Protein AF-A0A1I7HB43-F1 (afdb_monomer)

Sequence (96 aa):
MQTDDEDGVLPKNVVPFAIDPAGNNICFDYKDNSAEPKVVYLDLDEQVSLLIVDNDYGIDINDYQSEAEAIEFLQRRSLQYVADSFEDFMNMLYSS

Secondary structure (DSSP, 8-state):
----S-S--PPTTEEEEEE-TTSPEEEEE-SS-SSSPEEEEE-HHHHHHHHTTTTSS---GGGSS-HHHHHHHHHHHTEEEEESSHHHHHHHHH--

Foldseek 3Di:
DDPPPPPLDAAPQWAFDDADPVGWTWTFHCPVHVVFTFIWIFAPVLSVVLVVVPDDDDDDCVVDPHPSRVSNVSNVVRIGGDGRGPVRVVCVVPVD

Structure (mmCIF, N/CA/C/O backbone):
data_AF-A0A1I7HB43-F1
#
_entry.id   AF-A0A1I7HB43-F1
#
loop_
_atom_site.group_PDB
_atom_site.id
_atom_site.type_symbol
_atom_site.label_atom_id
_atom_site.label_alt_id
_atom_site.label_comp_id
_atom_site.label_asym_id
_atom_site.label_entity_id
_atom_site.label_seq_id
_atom_site.pdbx_PDB_ins_code
_atom_site.Cartn_x
_atom_site.Cartn_y
_atom_site.Cartn_z
_atom_site.occupancy
_atom_site.B_iso_or_equiv
_atom_site.auth_s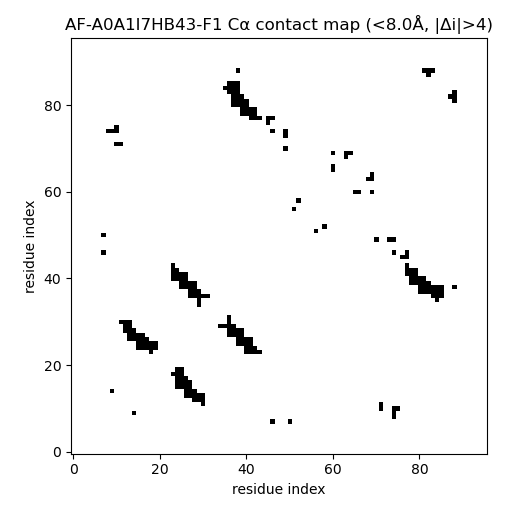eq_id
_atom_site.auth_comp_id
_atom_site.auth_asym_id
_atom_site.auth_atom_id
_atom_site.pdbx_PDB_model_num
ATOM 1 N N . MET A 1 1 ? 24.179 12.869 10.153 1.00 39.38 1 MET A N 1
ATOM 2 C CA . MET A 1 1 ? 23.192 11.831 10.489 1.00 39.38 1 MET A CA 1
ATOM 3 C C . MET A 1 1 ? 22.954 11.116 9.186 1.00 39.38 1 MET A C 1
ATOM 5 O O . MET A 1 1 ? 22.436 11.728 8.265 1.00 39.38 1 MET A O 1
ATOM 9 N N . GLN A 1 2 ? 23.580 9.957 9.060 1.00 34.78 2 GLN A N 1
ATOM 10 C CA . GLN A 1 2 ? 23.610 9.178 7.838 1.00 34.78 2 GLN A CA 1
ATOM 11 C C . GLN A 1 2 ? 22.250 8.488 7.752 1.00 34.78 2 GLN A C 1
ATOM 13 O O . GLN A 1 2 ? 21.914 7.700 8.630 1.00 34.78 2 GLN A O 1
ATOM 18 N N . THR A 1 3 ? 21.403 8.920 6.822 1.00 43.03 3 THR A N 1
ATOM 19 C CA . THR A 1 3 ? 20.197 8.173 6.465 1.00 43.03 3 THR A CA 1
ATOM 20 C C . THR A 1 3 ? 20.664 7.151 5.445 1.00 43.03 3 THR A C 1
ATOM 22 O O . THR A 1 3 ? 20.551 7.390 4.248 1.00 43.03 3 THR A O 1
ATOM 25 N N . ASP A 1 4 ? 21.353 6.118 5.924 1.00 40.66 4 ASP A N 1
ATOM 26 C CA . ASP A 1 4 ? 21.729 4.983 5.094 1.00 40.66 4 ASP A CA 1
ATOM 27 C C . ASP A 1 4 ? 20.419 4.349 4.607 1.00 40.66 4 ASP A C 1
ATOM 29 O O . ASP A 1 4 ? 19.672 3.787 5.401 1.00 40.66 4 ASP A O 1
ATOM 33 N N . ASP A 1 5 ? 20.038 4.669 3.371 1.00 47.06 5 ASP A N 1
ATOM 34 C CA . ASP A 1 5 ? 19.710 3.785 2.240 1.00 47.06 5 ASP A CA 1
ATOM 35 C C . ASP A 1 5 ? 19.492 2.266 2.516 1.00 47.06 5 ASP A C 1
ATOM 37 O O . ASP A 1 5 ? 19.812 1.437 1.667 1.00 47.06 5 ASP A O 1
ATOM 41 N N . GLU A 1 6 ? 18.949 1.870 3.672 1.00 46.72 6 GLU A N 1
ATOM 42 C CA . GLU A 1 6 ? 18.608 0.482 4.043 1.00 46.72 6 GLU A CA 1
ATOM 43 C C . GLU A 1 6 ? 17.090 0.213 4.063 1.00 46.72 6 GLU A C 1
ATOM 45 O O . GLU A 1 6 ? 16.666 -0.929 4.238 1.00 46.72 6 GLU A O 1
ATOM 50 N N . ASP A 1 7 ? 16.265 1.229 3.799 1.00 49.62 7 ASP A N 1
ATOM 51 C CA . ASP A 1 7 ? 14.867 1.030 3.419 1.00 49.62 7 ASP A CA 1
ATOM 52 C C . ASP A 1 7 ? 14.837 0.775 1.908 1.00 49.62 7 ASP A C 1
ATOM 54 O O . ASP A 1 7 ? 14.969 1.704 1.105 1.00 49.62 7 ASP A O 1
ATOM 58 N N . GLY A 1 8 ? 14.710 -0.494 1.509 1.00 54.56 8 GLY A N 1
ATOM 59 C CA . GLY A 1 8 ? 14.522 -0.874 0.110 1.00 54.56 8 GLY A CA 1
ATOM 60 C C . GLY A 1 8 ? 13.477 0.035 -0.545 1.00 54.56 8 GLY A C 1
ATOM 61 O O . GLY A 1 8 ? 12.409 0.284 0.009 1.00 54.56 8 GLY A O 1
ATOM 62 N N . VAL A 1 9 ? 13.871 0.637 -1.669 1.00 69.25 9 VAL A N 1
ATOM 63 C CA . VAL A 1 9 ? 13.295 1.871 -2.222 1.00 69.25 9 VAL A CA 1
ATOM 64 C C . VAL A 1 9 ? 11.761 1.819 -2.257 1.00 69.25 9 VAL A C 1
ATOM 66 O O . VAL A 1 9 ? 11.168 1.228 -3.160 1.00 69.25 9 VAL A O 1
ATOM 69 N N . LEU A 1 10 ? 11.114 2.433 -1.262 1.00 80.56 10 LEU A N 1
ATOM 70 C CA . LEU A 1 10 ? 9.659 2.511 -1.187 1.00 80.56 10 LEU A CA 1
ATOM 71 C C . LEU A 1 10 ? 9.117 3.217 -2.439 1.00 80.56 10 LEU A C 1
ATOM 73 O O . LEU A 1 10 ? 9.651 4.261 -2.833 1.00 80.56 10 LEU A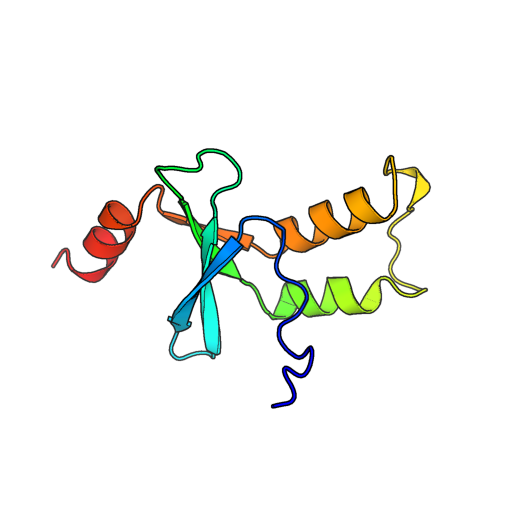 O 1
ATOM 77 N N . PRO A 1 11 ? 8.039 2.705 -3.058 1.00 86.81 11 PRO A N 1
ATOM 78 C CA . PRO A 1 11 ? 7.434 3.375 -4.196 1.00 86.81 11 PRO A CA 1
ATOM 79 C C . PRO A 1 11 ? 6.923 4.767 -3.822 1.00 86.81 11 PRO A C 1
ATOM 81 O O . PRO A 1 11 ? 6.537 5.061 -2.688 1.00 86.81 11 PRO A O 1
ATOM 84 N N . LYS A 1 12 ? 6.868 5.645 -4.824 1.00 86.56 12 LYS A N 1
ATOM 85 C CA . LYS A 1 12 ? 6.369 7.009 -4.653 1.00 86.56 12 LYS A CA 1
ATOM 86 C C . LYS A 1 12 ? 4.963 7.008 -4.042 1.00 86.56 12 LYS A C 1
ATOM 88 O O . LYS A 1 12 ? 4.099 6.240 -4.467 1.00 86.56 12 LYS A O 1
ATOM 93 N N . ASN A 1 13 ? 4.719 7.948 -3.127 1.00 93.06 13 ASN A N 1
ATOM 94 C CA . ASN A 1 13 ? 3.452 8.123 -2.407 1.00 93.06 13 ASN A CA 1
ATOM 95 C C . ASN A 1 13 ? 3.124 6.995 -1.412 1.00 93.06 13 ASN A C 1
ATOM 97 O O . ASN A 1 13 ? 1.978 6.904 -0.977 1.00 93.06 13 ASN A O 1
ATOM 101 N N . VAL A 1 14 ? 4.108 6.175 -1.031 1.00 93.44 14 VAL A N 1
ATOM 102 C CA . VAL A 1 14 ? 3.977 5.197 0.052 1.00 93.44 14 VAL A CA 1
ATOM 103 C C . VAL A 1 14 ? 4.763 5.666 1.268 1.00 93.44 14 VAL A C 1
ATOM 105 O O . VAL A 1 14 ? 5.935 6.018 1.157 1.00 93.44 14 VAL A O 1
ATOM 108 N N . VAL A 1 15 ? 4.103 5.714 2.425 1.00 93.62 15 VAL A N 1
ATOM 109 C CA . VAL A 1 15 ? 4.679 6.238 3.671 1.00 93.62 15 VAL A CA 1
ATOM 110 C C . VAL A 1 15 ? 4.510 5.206 4.786 1.00 93.62 15 VAL A C 1
ATOM 112 O O . VAL A 1 15 ? 3.367 4.888 5.122 1.00 93.62 15 VAL A O 1
ATOM 115 N N . PRO A 1 16 ? 5.597 4.686 5.383 1.00 93.31 16 PRO A N 1
ATOM 116 C CA . PRO A 1 16 ? 5.508 3.746 6.491 1.00 93.31 16 PRO A CA 1
ATOM 117 C C . PRO A 1 16 ? 5.002 4.465 7.747 1.00 93.31 16 PRO A C 1
ATOM 119 O O . PRO A 1 16 ? 5.384 5.605 8.018 1.00 93.31 16 PRO A O 1
ATOM 122 N N . PHE A 1 17 ? 4.143 3.806 8.524 1.00 94.12 17 PHE A N 1
ATOM 123 C CA . PHE A 1 17 ? 3.630 4.352 9.789 1.00 94.12 17 PHE A CA 1
ATOM 124 C C . PHE A 1 17 ? 3.713 3.375 10.966 1.00 94.12 17 PHE A C 1
ATOM 126 O O . PHE A 1 17 ? 3.584 3.799 12.115 1.00 94.12 17 PHE A O 1
ATOM 133 N N . ALA A 1 18 ? 3.930 2.085 10.704 1.00 92.50 18 ALA A N 1
ATOM 134 C CA . ALA A 1 18 ? 4.128 1.072 11.730 1.00 92.50 18 ALA A CA 1
ATOM 135 C C . ALA A 1 18 ? 5.010 -0.070 11.212 1.00 92.50 18 ALA A C 1
ATOM 137 O O . ALA A 1 18 ? 5.149 -0.261 10.007 1.00 92.50 18 ALA A O 1
ATOM 138 N N . ILE A 1 19 ? 5.576 -0.834 12.144 1.00 89.31 19 ILE A N 1
ATOM 139 C CA . ILE A 1 19 ? 6.302 -2.075 11.875 1.00 89.31 19 ILE A CA 1
ATOM 140 C C . ILE A 1 19 ? 5.608 -3.176 12.675 1.00 89.31 19 ILE A C 1
ATOM 142 O O . ILE A 1 19 ? 5.342 -2.996 13.868 1.00 89.31 19 ILE A O 1
ATOM 146 N N . ASP A 1 20 ? 5.269 -4.286 12.024 1.00 85.44 20 ASP A N 1
ATOM 147 C CA . ASP A 1 20 ? 4.675 -5.436 12.703 1.00 85.44 20 ASP A CA 1
ATOM 148 C C . ASP A 1 20 ? 5.726 -6.212 13.539 1.00 85.44 20 ASP A C 1
ATOM 150 O O . ASP A 1 20 ? 6.929 -5.966 13.431 1.00 85.44 20 ASP A O 1
ATOM 154 N N . PRO A 1 21 ? 5.325 -7.172 14.394 1.00 86.31 21 PRO A N 1
ATOM 155 C CA . PRO A 1 21 ? 6.285 -7.943 15.190 1.00 86.31 21 PRO A CA 1
ATOM 156 C C . PRO A 1 21 ? 7.283 -8.794 14.385 1.00 86.31 21 PRO A C 1
ATOM 158 O O . PRO A 1 21 ? 8.277 -9.239 14.958 1.00 86.31 21 PRO A O 1
ATOM 161 N N . ALA A 1 22 ? 7.019 -9.055 13.101 1.00 82.81 22 ALA A N 1
ATOM 162 C CA . ALA A 1 22 ? 7.919 -9.773 12.203 1.00 82.81 22 ALA A CA 1
ATOM 163 C C . ALA A 1 22 ? 8.908 -8.837 11.481 1.00 82.81 22 ALA A C 1
ATOM 165 O O . ALA A 1 22 ? 9.815 -9.323 10.809 1.00 82.81 22 ALA A O 1
ATOM 166 N N . GLY A 1 23 ? 8.783 -7.518 11.662 1.00 78.81 23 GLY A N 1
ATOM 167 C CA . GLY A 1 23 ? 9.644 -6.519 11.034 1.00 78.81 23 GLY A CA 1
ATOM 168 C C . GLY A 1 23 ? 9.107 -5.971 9.710 1.00 78.81 23 GLY A C 1
ATOM 169 O O . GLY A 1 23 ? 9.825 -5.229 9.046 1.00 78.81 23 GLY A O 1
ATOM 170 N N . ASN A 1 24 ? 7.869 -6.291 9.320 1.00 80.88 24 ASN A N 1
ATOM 171 C CA . ASN A 1 24 ? 7.287 -5.794 8.073 1.00 80.88 24 ASN A CA 1
ATOM 172 C C . ASN A 1 24 ? 6.775 -4.362 8.241 1.00 80.88 24 ASN A C 1
ATOM 174 O O . ASN A 1 24 ? 6.084 -4.050 9.216 1.00 80.88 24 ASN A O 1
ATOM 178 N N . ASN A 1 25 ? 7.053 -3.504 7.258 1.00 89.88 25 ASN A N 1
ATOM 179 C CA . ASN A 1 25 ? 6.517 -2.147 7.227 1.00 89.88 25 ASN A CA 1
ATOM 180 C C . ASN A 1 25 ? 5.031 -2.163 6.852 1.00 89.88 25 ASN A C 1
ATOM 182 O O . ASN A 1 25 ? 4.647 -2.718 5.823 1.00 89.88 25 ASN A O 1
ATOM 186 N N . ILE A 1 26 ? 4.209 -1.493 7.655 1.00 93.88 26 ILE A N 1
ATOM 187 C CA . ILE A 1 26 ? 2.826 -1.142 7.332 1.00 93.88 26 ILE A CA 1
ATOM 188 C C . ILE A 1 26 ? 2.822 0.319 6.886 1.00 93.88 26 ILE A C 1
ATOM 190 O O . ILE A 1 26 ? 3.354 1.199 7.573 1.00 93.88 26 ILE A O 1
ATOM 194 N N . CYS A 1 27 ? 2.222 0.576 5.731 1.00 95.88 27 CYS A N 1
ATOM 195 C CA . CYS A 1 27 ? 2.321 1.841 5.027 1.00 95.88 27 CYS A CA 1
ATOM 196 C C . CYS A 1 27 ? 0.949 2.392 4.633 1.00 95.88 27 CYS A C 1
ATOM 198 O O . CYS A 1 27 ? -0.002 1.650 4.385 1.00 95.88 27 CYS A O 1
ATOM 200 N N . PHE A 1 28 ? 0.880 3.713 4.504 1.00 97.44 28 PHE A N 1
ATOM 201 C CA . PHE A 1 28 ? -0.162 4.400 3.753 1.00 97.44 28 PHE A CA 1
ATOM 202 C C . PHE A 1 28 ? 0.225 4.451 2.275 1.00 97.44 28 PHE A C 1
ATOM 204 O O . PHE A 1 28 ? 1.332 4.891 1.965 1.00 97.44 28 PHE A O 1
ATOM 211 N N . ASP A 1 29 ? -0.676 4.052 1.376 1.00 97.00 29 ASP A N 1
ATOM 212 C CA . ASP A 1 29 ? -0.528 4.231 -0.073 1.00 97.00 29 ASP A CA 1
ATOM 213 C C . ASP A 1 29 ? -1.488 5.313 -0.583 1.00 97.00 29 ASP A C 1
ATOM 215 O O . ASP A 1 29 ? -2.710 5.141 -0.594 1.00 97.00 29 ASP A O 1
ATOM 219 N N . TYR A 1 30 ? -0.914 6.431 -1.028 1.00 96.88 30 TYR A N 1
ATOM 220 C CA . TYR A 1 30 ? -1.628 7.591 -1.560 1.00 96.88 30 TYR A CA 1
ATOM 221 C C . TYR A 1 30 ? -1.686 7.607 -3.098 1.00 96.88 30 TYR A C 1
ATOM 223 O O . TYR A 1 30 ? -1.943 8.658 -3.690 1.00 96.88 30 TYR A O 1
ATOM 231 N N . LYS A 1 31 ? -1.400 6.486 -3.782 1.00 93.56 31 LYS A N 1
ATOM 232 C CA . LYS A 1 31 ? -1.391 6.424 -5.256 1.00 93.56 31 LYS A CA 1
ATOM 233 C C . LYS A 1 31 ? -2.702 6.905 -5.881 1.00 93.56 31 LYS A C 1
ATOM 235 O O . LYS A 1 31 ? -2.665 7.700 -6.818 1.00 93.56 31 LYS A O 1
ATOM 240 N N . ASP A 1 32 ? -3.828 6.412 -5.374 1.00 92.00 32 ASP A N 1
ATOM 241 C CA . ASP A 1 32 ? -5.142 6.635 -5.986 1.00 92.00 32 ASP A CA 1
ATOM 242 C C . ASP A 1 32 ? -5.848 7.880 -5.422 1.00 92.00 32 ASP A C 1
ATOM 244 O O . ASP A 1 32 ? -6.591 8.553 -6.136 1.00 92.00 32 ASP A O 1
ATOM 248 N N . ASN A 1 33 ? -5.616 8.203 -4.145 1.00 92.75 33 ASN A N 1
ATOM 249 C CA . ASN A 1 33 ? -6.238 9.329 -3.453 1.00 92.75 33 ASN A CA 1
ATOM 250 C C . ASN A 1 33 ? -5.270 9.917 -2.412 1.00 92.75 33 ASN A C 1
ATOM 252 O O . ASN A 1 33 ? -4.803 9.224 -1.512 1.00 92.75 33 ASN A O 1
ATOM 256 N N . SER A 1 34 ? -4.975 11.215 -2.522 1.00 93.12 34 SER A N 1
ATOM 257 C CA . SER A 1 34 ? -4.046 11.908 -1.622 1.00 93.12 34 SER A CA 1
ATOM 258 C C . SER A 1 34 ? -4.640 12.263 -0.255 1.00 93.12 34 SER A C 1
ATOM 260 O O . SER A 1 34 ? -3.885 12.582 0.661 1.00 93.12 34 SER A O 1
ATOM 262 N N . ALA A 1 35 ? -5.967 12.234 -0.110 1.00 94.75 35 ALA A N 1
ATOM 263 C CA . ALA A 1 35 ? -6.661 12.530 1.142 1.00 94.75 35 ALA A CA 1
ATOM 264 C C . ALA A 1 35 ? -7.057 11.262 1.914 1.00 94.75 35 ALA A C 1
ATOM 266 O O . ALA A 1 35 ? -7.090 11.285 3.142 1.00 94.75 35 ALA A O 1
ATOM 267 N N . GLU A 1 36 ? -7.330 10.168 1.203 1.00 94.44 36 GLU A N 1
ATOM 268 C CA . GLU A 1 36 ? -7.811 8.902 1.768 1.00 94.44 36 GLU A CA 1
ATOM 269 C C . GLU A 1 36 ? -6.895 7.758 1.301 1.00 94.44 36 GLU A C 1
ATOM 271 O O . GLU A 1 36 ? -7.173 7.124 0.280 1.00 94.44 36 GLU A O 1
ATOM 276 N N . PRO A 1 37 ? -5.757 7.532 1.986 1.00 97.56 37 PRO A N 1
ATOM 277 C CA . PRO A 1 37 ? -4.840 6.464 1.625 1.00 97.56 37 PRO A CA 1
ATOM 278 C C . PRO A 1 37 ? -5.405 5.097 1.995 1.00 97.56 37 PRO A C 1
ATOM 280 O O . PRO A 1 37 ? -6.032 4.927 3.045 1.00 97.56 37 PRO A O 1
ATOM 283 N N . LYS A 1 38 ? -5.043 4.100 1.190 1.00 98.06 38 LYS A N 1
ATOM 284 C CA . LYS A 1 38 ? -5.183 2.694 1.572 1.00 98.06 38 LYS A CA 1
ATOM 285 C C . LYS A 1 38 ? -4.098 2.324 2.575 1.00 98.06 38 LYS A C 1
ATOM 287 O O . LYS A 1 38 ? -3.031 2.942 2.609 1.00 98.06 38 LYS A O 1
ATOM 292 N N . VAL A 1 39 ? -4.344 1.279 3.351 1.00 97.50 39 VAL A N 1
ATOM 293 C CA . VAL A 1 39 ? -3.321 0.632 4.172 1.00 97.50 39 VAL A CA 1
ATOM 294 C C . VAL A 1 39 ? -2.792 -0.579 3.413 1.00 97.50 39 VAL A C 1
ATOM 296 O O . VAL A 1 39 ? -3.561 -1.432 2.964 1.00 97.50 39 VAL A O 1
ATOM 299 N N . VAL A 1 40 ? -1.473 -0.644 3.271 1.00 95.56 40 VAL A N 1
ATOM 300 C CA . VAL A 1 40 ? -0.743 -1.753 2.647 1.00 95.56 40 VAL A CA 1
ATOM 301 C C . VAL A 1 40 ? 0.368 -2.213 3.584 1.00 95.56 40 VAL A C 1
ATOM 303 O O . VAL A 1 40 ? 0.780 -1.460 4.466 1.00 95.56 40 VAL A O 1
ATOM 306 N N . TYR A 1 41 ? 0.885 -3.421 3.398 1.00 91.81 41 TYR A N 1
ATOM 307 C CA . TYR A 1 41 ? 2.164 -3.807 3.988 1.00 91.81 41 TYR A CA 1
ATOM 308 C C . TYR A 1 41 ? 3.188 -4.078 2.888 1.00 91.81 41 TYR A C 1
ATOM 310 O O . TYR A 1 41 ? 2.838 -4.484 1.778 1.00 91.81 41 TYR A O 1
ATOM 318 N N . LEU A 1 42 ? 4.449 -3.795 3.190 1.00 87.38 42 LEU A N 1
ATOM 319 C CA . LEU A 1 42 ? 5.578 -4.038 2.308 1.00 87.38 42 LEU A CA 1
ATOM 320 C C . LEU A 1 42 ? 6.119 -5.444 2.553 1.00 87.38 42 LEU A C 1
ATOM 322 O O . LEU A 1 42 ? 6.602 -5.744 3.645 1.00 87.38 42 LEU A O 1
ATOM 326 N N . ASP A 1 43 ? 6.072 -6.278 1.524 1.00 81.38 43 ASP A N 1
ATOM 327 C CA . ASP A 1 43 ? 6.681 -7.599 1.542 1.00 81.38 43 ASP A CA 1
ATOM 328 C C . ASP A 1 43 ? 8.201 -7.477 1.326 1.00 81.38 43 ASP A C 1
ATOM 330 O O . ASP A 1 43 ? 8.676 -7.074 0.257 1.00 81.38 43 ASP A O 1
ATOM 334 N N . LEU A 1 44 ? 8.971 -7.770 2.378 1.00 73.38 44 LEU A N 1
ATOM 335 C CA . LEU A 1 44 ? 10.434 -7.725 2.354 1.00 73.38 44 LEU A CA 1
ATOM 336 C C . LEU A 1 44 ? 11.037 -8.801 1.434 1.00 73.38 44 LEU A C 1
ATOM 338 O O . LEU A 1 44 ? 12.0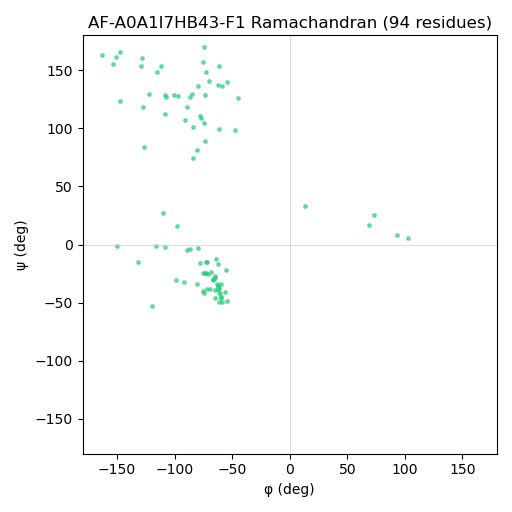84 -8.553 0.836 1.00 73.38 44 LEU A O 1
ATOM 342 N N . ASP A 1 45 ? 10.380 -9.951 1.260 1.00 69.38 45 ASP A N 1
ATOM 343 C CA . ASP A 1 45 ? 10.884 -11.026 0.398 1.00 69.38 4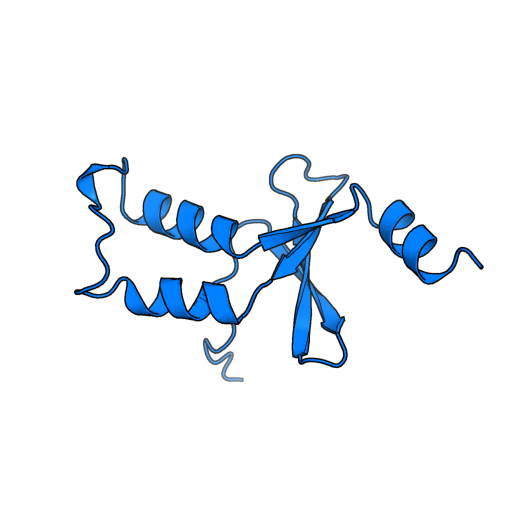5 ASP A CA 1
ATOM 344 C C . ASP A 1 45 ? 10.764 -10.632 -1.084 1.00 69.38 45 ASP A C 1
ATOM 346 O O . ASP A 1 45 ? 11.680 -10.849 -1.881 1.00 69.38 45 ASP A O 1
ATOM 350 N N . GLU A 1 46 ? 9.677 -9.952 -1.458 1.00 68.06 46 GLU A N 1
ATOM 351 C CA . GLU A 1 46 ? 9.518 -9.391 -2.806 1.00 68.06 46 GLU A CA 1
ATOM 352 C C . GLU A 1 46 ? 10.446 -8.187 -3.061 1.00 68.06 46 GLU A C 1
ATOM 354 O O . GLU A 1 46 ? 10.836 -7.948 -4.206 1.00 68.06 46 GLU A O 1
ATOM 359 N N . GLN A 1 47 ? 10.886 -7.459 -2.026 1.00 65.06 47 GLN A N 1
ATOM 360 C CA . GLN A 1 47 ? 11.899 -6.403 -2.187 1.00 65.06 47 GLN A CA 1
ATOM 361 C C . GLN A 1 47 ? 13.276 -6.930 -2.581 1.00 65.06 47 GLN A C 1
ATOM 363 O O . GLN A 1 47 ? 14.010 -6.257 -3.305 1.00 65.06 47 GLN A O 1
ATOM 368 N N . VAL A 1 48 ? 13.636 -8.142 -2.162 1.00 55.91 48 VAL A N 1
ATOM 369 C CA . VAL A 1 48 ? 14.883 -8.773 -2.610 1.00 55.91 48 VAL A CA 1
ATOM 370 C C . VAL A 1 48 ? 14.877 -8.932 -4.136 1.00 55.91 48 VAL A C 1
ATOM 372 O O . VAL A 1 48 ? 15.902 -8.713 -4.777 1.00 55.91 48 VAL A O 1
ATOM 375 N N . SER A 1 49 ? 13.710 -9.179 -4.744 1.00 59.44 49 SER A N 1
ATOM 376 C CA . SER A 1 49 ? 13.573 -9.263 -6.206 1.00 59.44 49 SER A CA 1
ATOM 377 C C . SER A 1 49 ? 13.857 -7.936 -6.927 1.00 59.44 49 SER A C 1
ATOM 379 O O . SER A 1 49 ? 14.300 -7.961 -8.071 1.00 59.44 49 SER A O 1
ATOM 381 N N . LEU A 1 50 ? 13.655 -6.785 -6.273 1.00 58.91 50 LEU A N 1
ATOM 382 C CA . LEU A 1 50 ? 13.946 -5.447 -6.812 1.00 58.91 50 LEU A CA 1
ATOM 383 C C . LEU A 1 50 ? 15.436 -5.107 -6.822 1.00 58.91 50 LEU A C 1
ATOM 385 O O . LEU A 1 50 ? 15.932 -4.508 -7.773 1.00 58.91 50 LEU A O 1
ATOM 389 N N . LEU A 1 51 ? 16.153 -5.497 -5.769 1.00 56.41 51 LEU A N 1
ATOM 390 C CA . LEU A 1 51 ? 17.601 -5.288 -5.655 1.00 56.41 51 LEU A CA 1
ATOM 391 C C . LEU A 1 51 ? 18.385 -6.140 -6.667 1.00 56.41 51 LEU A C 1
ATOM 393 O O . LEU A 1 51 ? 19.504 -5.802 -7.038 1.00 56.41 51 LEU A O 1
ATOM 397 N N . ILE A 1 52 ? 17.780 -7.234 -7.130 1.00 54.44 52 ILE A N 1
ATOM 398 C CA . ILE A 1 52 ? 18.359 -8.200 -8.069 1.00 54.44 52 ILE A CA 1
ATOM 399 C C . ILE A 1 52 ? 18.151 -7.789 -9.550 1.00 54.44 52 ILE A C 1
ATOM 401 O O . ILE A 1 52 ? 18.690 -8.423 -10.460 1.00 54.44 52 ILE A O 1
ATOM 405 N N . VAL A 1 53 ? 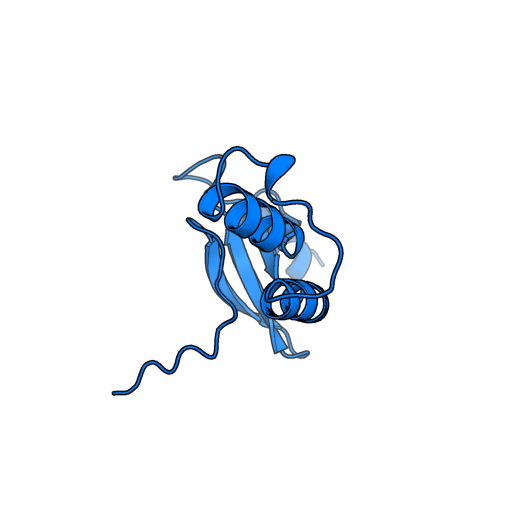17.427 -6.695 -9.826 1.00 56.72 53 VAL A N 1
ATOM 406 C CA . VAL A 1 53 ? 17.169 -6.198 -11.199 1.00 56.72 53 VAL A CA 1
ATOM 407 C C . VAL A 1 53 ? 18.456 -5.747 -11.913 1.00 56.72 53 VAL A C 1
ATOM 409 O O . VAL A 1 53 ? 18.473 -5.633 -13.138 1.00 56.72 53 VAL A O 1
ATOM 412 N N . ASP A 1 54 ? 19.570 -5.600 -11.194 1.00 52.53 54 AS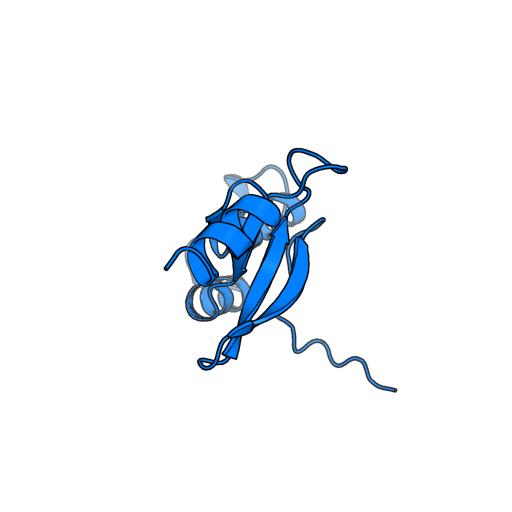P A N 1
ATOM 413 C CA . ASP A 1 54 ? 20.887 -5.374 -11.787 1.00 52.53 54 ASP A CA 1
ATOM 414 C C . ASP A 1 54 ? 21.510 -6.708 -12.282 1.00 52.53 54 ASP A C 1
ATOM 416 O O . ASP A 1 54 ? 22.361 -7.316 -11.633 1.00 52.53 54 ASP A O 1
ATOM 420 N N . ASN A 1 55 ? 21.074 -7.135 -13.479 1.00 52.09 55 ASN A N 1
ATOM 421 C CA . ASN A 1 55 ? 21.779 -7.990 -14.463 1.00 52.09 55 ASN A CA 1
ATOM 422 C C . ASN A 1 55 ? 21.455 -9.493 -14.649 1.00 52.09 55 ASN A C 1
ATOM 424 O O . ASN A 1 55 ? 22.138 -10.088 -15.482 1.00 52.09 55 ASN A O 1
ATOM 428 N N . ASP A 1 56 ? 20.451 -10.136 -14.025 1.00 55.25 56 ASP A N 1
ATOM 429 C CA . ASP A 1 56 ? 20.225 -11.578 -14.350 1.00 55.25 56 ASP A CA 1
ATOM 430 C C . ASP A 1 56 ? 18.792 -12.154 -14.247 1.00 55.25 56 ASP A C 1
ATOM 432 O O . ASP A 1 56 ? 18.579 -13.321 -14.570 1.00 55.25 56 ASP A O 1
ATOM 436 N N . TYR A 1 57 ? 17.771 -11.385 -13.841 1.00 53.59 57 TYR A N 1
ATOM 437 C CA . TYR A 1 57 ? 16.460 -11.961 -13.453 1.00 53.59 57 TYR A CA 1
ATOM 438 C C . TYR A 1 57 ? 15.274 -11.706 -14.399 1.00 53.59 57 TYR A C 1
ATOM 440 O O . TYR A 1 57 ? 14.116 -11.789 -13.997 1.00 53.59 57 TYR A O 1
ATOM 448 N N . GLY A 1 58 ? 15.534 -11.500 -15.692 1.00 55.66 58 GLY A N 1
ATOM 449 C CA . GLY A 1 58 ? 14.498 -11.714 -16.714 1.00 55.66 58 GLY A CA 1
ATOM 450 C C . GLY A 1 58 ? 13.392 -10.659 -16.778 1.00 55.66 58 GLY A C 1
ATOM 451 O O . GLY A 1 58 ? 12.297 -10.956 -17.253 1.00 55.66 58 GLY A O 1
ATOM 452 N N . ILE A 1 59 ? 13.671 -9.435 -16.329 1.00 61.66 59 ILE A N 1
ATOM 453 C CA . ILE A 1 59 ? 12.832 -8.277 -16.639 1.00 61.66 59 ILE A CA 1
ATOM 454 C C . ILE A 1 59 ? 13.384 -7.653 -17.908 1.00 61.66 59 ILE A C 1
ATOM 456 O O . ILE A 1 59 ? 14.466 -7.066 -17.903 1.00 61.66 59 ILE A O 1
ATOM 460 N N . ASP A 1 60 ? 12.657 -7.823 -19.008 1.00 67.44 60 ASP A N 1
ATOM 461 C CA . ASP A 1 60 ? 12.985 -7.130 -20.240 1.00 67.44 60 ASP A CA 1
ATOM 462 C C . ASP A 1 60 ? 12.561 -5.669 -20.082 1.00 67.44 60 ASP A C 1
ATOM 464 O O . ASP A 1 60 ? 11.379 -5.336 -20.116 1.00 67.44 60 ASP A O 1
ATOM 468 N N . ILE A 1 61 ? 13.533 -4.781 -19.875 1.00 65.62 61 ILE A N 1
ATOM 469 C CA . ILE A 1 61 ? 13.286 -3.338 -19.783 1.00 65.62 61 ILE A CA 1
ATOM 470 C C . ILE A 1 61 ? 12.558 -2.801 -21.028 1.00 65.62 61 ILE A C 1
ATOM 472 O O . ILE A 1 61 ? 11.900 -1.769 -20.942 1.00 65.62 61 ILE A O 1
ATOM 476 N N . ASN A 1 62 ? 12.631 -3.504 -22.169 1.00 73.44 62 ASN A N 1
ATOM 477 C CA . ASN A 1 62 ? 11.907 -3.142 -23.387 1.00 73.44 62 ASN A CA 1
ATOM 478 C C . ASN A 1 62 ? 10.390 -3.388 -23.294 1.00 73.44 62 ASN A C 1
ATOM 480 O O . ASN A 1 62 ? 9.654 -2.839 -24.115 1.00 73.44 62 ASN A O 1
ATOM 484 N N . ASP A 1 63 ? 9.910 -4.162 -22.313 1.00 81.94 63 ASP A N 1
ATOM 485 C CA . ASP A 1 63 ? 8.473 -4.286 -22.021 1.00 81.94 63 ASP A CA 1
ATOM 486 C C . ASP A 1 63 ? 7.913 -3.019 -21.348 1.00 81.94 63 ASP A C 1
ATOM 488 O O . ASP A 1 63 ? 6.698 -2.807 -21.317 1.00 81.94 63 ASP A O 1
ATOM 492 N N . TYR A 1 64 ? 8.797 -2.154 -20.847 1.00 82.06 64 TYR A N 1
ATOM 493 C CA . TYR A 1 64 ? 8.474 -0.936 -20.116 1.00 82.06 64 TYR A CA 1
ATOM 494 C C . TYR A 1 64 ? 8.852 0.303 -20.932 1.00 82.06 64 TYR A C 1
ATOM 496 O O . TYR A 1 64 ? 9.744 0.296 -21.780 1.00 82.06 64 TYR A O 1
ATOM 504 N N . GLN A 1 65 ? 8.166 1.414 -20.676 1.00 84.75 65 GLN A N 1
ATOM 505 C CA . GLN A 1 65 ? 8.437 2.676 -21.369 1.00 84.75 65 GLN A CA 1
ATOM 506 C C . GLN A 1 65 ? 9.752 3.318 -20.902 1.00 84.75 65 GLN A C 1
ATOM 508 O O . GLN A 1 65 ? 10.339 4.125 -21.624 1.00 84.75 65 GLN A O 1
ATOM 513 N N . SER A 1 66 ? 10.197 3.009 -19.678 1.00 83.38 66 SER A N 1
ATOM 514 C CA . SER A 1 66 ? 11.454 3.499 -19.104 1.00 83.38 66 SER A CA 1
ATOM 515 C C . SER A 1 66 ? 11.889 2.673 -17.891 1.00 83.38 66 SER A C 1
ATOM 517 O O . SER A 1 66 ? 11.068 2.021 -17.250 1.00 83.38 66 SER A O 1
ATOM 519 N N . GLU A 1 67 ? 13.161 2.794 -17.508 1.00 77.62 67 GLU A N 1
ATOM 520 C CA . GLU A 1 67 ? 13.703 2.219 -16.268 1.00 77.62 67 GLU A CA 1
ATOM 521 C C . GLU A 1 67 ? 12.948 2.682 -15.016 1.00 77.62 67 GLU A C 1
ATOM 523 O O . GLU A 1 67 ? 12.615 1.871 -14.158 1.00 77.62 67 GLU A O 1
ATOM 528 N N . ALA A 1 68 ? 12.586 3.965 -14.946 1.00 79.81 68 ALA A N 1
ATOM 529 C CA . ALA A 1 68 ? 11.815 4.504 -13.828 1.00 79.81 68 ALA A CA 1
ATOM 530 C C . ALA A 1 68 ? 10.429 3.848 -13.698 1.00 79.81 68 ALA A C 1
ATOM 532 O O . ALA A 1 68 ? 9.947 3.634 -12.589 1.00 79.81 68 ALA A O 1
ATOM 533 N N . GLU A 1 69 ? 9.797 3.517 -14.824 1.00 82.81 69 GLU A N 1
ATOM 534 C CA . GLU A 1 69 ? 8.494 2.851 -14.841 1.00 82.81 69 GLU A CA 1
ATOM 535 C C . GLU A 1 69 ? 8.607 1.373 -14.451 1.00 82.81 69 GLU A C 1
ATOM 537 O O . GLU A 1 69 ? 7.813 0.907 -13.636 1.00 82.81 69 GLU A O 1
ATOM 542 N N . ALA A 1 70 ? 9.632 0.666 -14.939 1.00 80.19 70 ALA A N 1
ATOM 543 C CA . ALA A 1 70 ? 9.918 -0.705 -14.517 1.00 80.19 70 ALA A CA 1
ATOM 544 C C . ALA A 1 70 ? 10.190 -0.783 -13.005 1.00 80.19 70 ALA A C 1
ATOM 546 O O . ALA A 1 70 ? 9.623 -1.626 -12.309 1.00 80.19 70 ALA A O 1
ATOM 547 N N . ILE A 1 71 ? 11.004 0.137 -12.477 1.00 79.12 71 ILE A N 1
ATOM 548 C CA . ILE A 1 71 ? 11.299 0.229 -11.043 1.00 79.12 71 ILE A CA 1
ATOM 549 C C . ILE A 1 71 ? 10.021 0.506 -10.245 1.00 79.12 71 ILE A C 1
ATOM 551 O O . ILE A 1 71 ? 9.740 -0.221 -9.294 1.00 79.12 71 ILE A O 1
ATOM 555 N N . GLU A 1 72 ? 9.214 1.501 -10.633 1.00 82.94 72 GLU A N 1
ATOM 556 C CA . GLU A 1 72 ? 7.964 1.803 -9.923 1.00 82.94 72 GLU A CA 1
ATOM 557 C C . GLU A 1 72 ? 6.990 0.614 -9.961 1.00 82.94 72 GLU A C 1
ATOM 559 O O . GLU A 1 72 ? 6.357 0.303 -8.950 1.00 82.94 72 GLU A O 1
ATOM 564 N N . PHE A 1 73 ? 6.875 -0.075 -11.100 1.00 83.94 73 PHE A N 1
ATOM 565 C CA . PHE A 1 73 ? 6.026 -1.257 -11.233 1.00 83.94 73 PHE A CA 1
ATOM 566 C C . PHE A 1 73 ? 6.432 -2.352 -10.244 1.00 83.94 73 PHE A C 1
ATOM 568 O O . PHE A 1 73 ? 5.593 -2.870 -9.505 1.00 83.94 73 PHE A O 1
ATOM 575 N N . LEU A 1 74 ? 7.722 -2.670 -10.189 1.00 80.69 74 LEU A N 1
ATOM 576 C CA . LEU A 1 74 ? 8.239 -3.716 -9.316 1.00 80.69 74 LEU A CA 1
ATOM 577 C C . LEU A 1 74 ? 8.157 -3.323 -7.836 1.00 80.69 74 LEU A C 1
ATOM 579 O O . LEU A 1 74 ? 7.788 -4.153 -7.010 1.00 80.69 74 LEU A O 1
ATOM 583 N N . GLN A 1 75 ? 8.408 -2.053 -7.504 1.00 84.56 75 GLN A N 1
ATOM 584 C CA . GLN A 1 75 ? 8.256 -1.517 -6.147 1.00 84.56 75 GLN A CA 1
ATOM 585 C C . GLN A 1 75 ? 6.816 -1.594 -5.671 1.00 84.56 75 GLN A C 1
ATOM 587 O O . GLN A 1 75 ? 6.549 -1.878 -4.511 1.00 84.56 75 GLN A O 1
ATOM 592 N N . ARG A 1 76 ? 5.859 -1.350 -6.565 1.00 88.81 76 ARG A N 1
ATOM 593 C CA . ARG A 1 76 ? 4.443 -1.489 -6.230 1.00 88.81 76 ARG A CA 1
ATOM 594 C C . ARG A 1 76 ? 3.999 -2.945 -6.152 1.00 88.81 76 ARG A C 1
ATOM 596 O O . ARG A 1 76 ? 3.038 -3.219 -5.443 1.00 88.8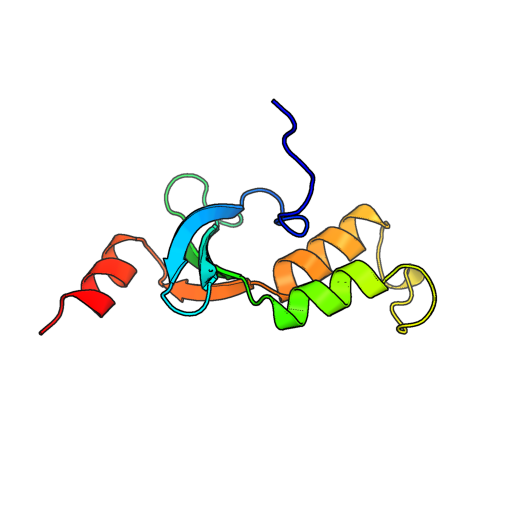1 76 ARG A O 1
ATOM 603 N N . ARG A 1 77 ? 4.680 -3.873 -6.834 1.00 86.31 77 ARG A N 1
ATOM 604 C CA . ARG A 1 77 ? 4.386 -5.315 -6.773 1.00 86.31 77 ARG A CA 1
ATOM 605 C C . ARG A 1 77 ? 4.645 -5.910 -5.386 1.00 86.31 77 ARG A C 1
ATOM 607 O O . ARG A 1 77 ? 3.964 -6.858 -5.013 1.00 86.31 77 ARG A O 1
ATOM 614 N N . SER A 1 78 ? 5.584 -5.348 -4.623 1.00 86.06 78 SER A N 1
ATOM 615 C CA . SER A 1 78 ? 5.861 -5.777 -3.245 1.00 86.06 78 SER A CA 1
ATOM 616 C C . SER A 1 78 ? 4.876 -5.213 -2.214 1.00 86.06 78 SER A C 1
ATOM 618 O O . SER A 1 78 ? 4.956 -5.568 -1.040 1.00 86.06 78 SER A O 1
ATOM 620 N N . LEU A 1 79 ? 3.928 -4.358 -2.617 1.00 90.81 79 LEU A N 1
ATOM 621 C CA . LEU A 1 79 ? 2.879 -3.865 -1.729 1.00 90.81 79 LEU A CA 1
ATOM 622 C C . LEU A 1 79 ? 1.697 -4.828 -1.720 1.00 90.81 79 LEU A C 1
ATOM 624 O O . LEU A 1 79 ? 1.106 -5.126 -2.758 1.00 90.81 79 LEU A O 1
ATOM 628 N N . GLN A 1 80 ? 1.298 -5.241 -0.527 1.00 91.75 80 GLN A N 1
ATOM 629 C CA . GLN A 1 80 ? 0.130 -6.080 -0.315 1.00 91.75 80 GLN A CA 1
ATOM 630 C C . GLN A 1 80 ? -0.981 -5.263 0.334 1.00 91.75 80 GLN A C 1
ATOM 632 O O . GLN A 1 80 ? -0.775 -4.595 1.347 1.00 91.75 80 GLN A O 1
ATOM 637 N N . TYR A 1 81 ? -2.171 -5.310 -0.259 1.00 95.25 81 TYR A N 1
ATOM 638 C CA . TYR A 1 81 ? -3.347 -4.624 0.266 1.00 95.25 81 TYR A CA 1
ATOM 639 C C . TYR A 1 81 ? -3.740 -5.161 1.648 1.00 95.25 81 TYR A C 1
ATOM 641 O O . TYR A 1 81 ? -3.777 -6.373 1.859 1.00 95.25 81 TYR A O 1
ATOM 649 N N . VAL A 1 82 ? -4.090 -4.253 2.560 1.00 95.75 82 VAL A N 1
ATOM 650 C CA . VAL A 1 82 ? -4.596 -4.589 3.896 1.00 95.75 82 VAL A CA 1
ATOM 651 C C . VAL A 1 82 ? -6.003 -4.031 4.097 1.00 95.75 82 VAL A C 1
ATOM 653 O O . VAL A 1 82 ? -6.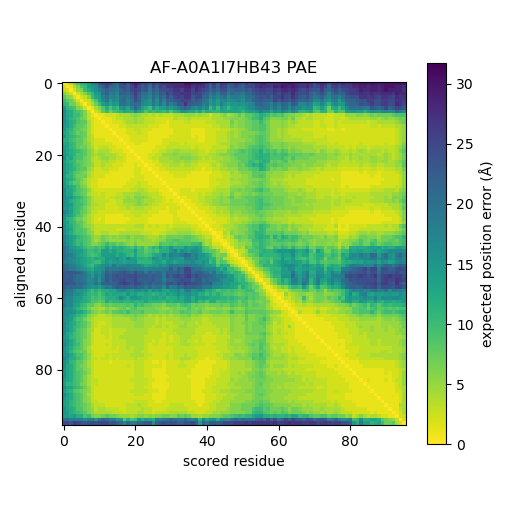902 -4.789 4.457 1.00 95.75 82 VAL A O 1
ATOM 656 N N . ALA A 1 83 ? -6.204 -2.730 3.868 1.00 97.12 83 ALA A N 1
ATOM 657 C CA . ALA A 1 83 ? -7.488 -2.064 4.088 1.00 97.12 83 ALA A CA 1
ATOM 658 C C . ALA A 1 83 ? -7.672 -0.827 3.195 1.00 97.12 83 ALA A C 1
ATOM 660 O O . ALA A 1 83 ? -6.696 -0.196 2.785 1.00 97.12 83 ALA A O 1
ATOM 661 N N . ASP A 1 84 ? -8.926 -0.452 2.934 1.00 97.12 84 ASP A N 1
ATOM 662 C CA . ASP A 1 84 ? -9.277 0.697 2.091 1.00 97.12 84 ASP A CA 1
ATOM 663 C C . ASP A 1 84 ? -9.024 2.039 2.794 1.00 97.12 84 ASP A C 1
ATOM 665 O O . ASP A 1 84 ? -8.779 3.044 2.130 1.00 97.12 84 ASP A O 1
ATOM 669 N N . SER A 1 85 ? -9.031 2.054 4.131 1.00 96.62 85 SER A N 1
ATOM 670 C CA . SER A 1 85 ? -8.761 3.235 4.949 1.00 96.62 85 SER A CA 1
ATOM 671 C C . SER A 1 85 ? -8.076 2.880 6.273 1.00 96.62 85 SER A C 1
ATOM 673 O O . SER A 1 85 ? -8.069 1.726 6.715 1.00 96.62 85 SER A O 1
ATOM 675 N N . PHE A 1 86 ? -7.522 3.889 6.955 1.00 95.31 86 PHE A N 1
ATOM 676 C CA . PHE A 1 86 ? -6.990 3.705 8.310 1.00 95.31 86 PHE A CA 1
ATOM 677 C C . PHE A 1 86 ? -8.080 3.306 9.314 1.00 95.31 86 PHE A C 1
ATOM 679 O O . PHE A 1 86 ? -7.815 2.529 10.226 1.00 95.31 86 PHE A O 1
ATOM 686 N N . GLU A 1 87 ? -9.306 3.808 9.147 1.00 95.62 87 GLU A N 1
ATOM 687 C CA . GLU A 1 87 ? -10.434 3.430 9.999 1.00 95.62 87 GLU A CA 1
ATOM 688 C C . GLU A 1 87 ? -10.776 1.946 9.831 1.00 95.62 87 GLU A C 1
ATOM 690 O O . GLU A 1 87 ? -10.886 1.237 10.830 1.00 95.62 87 GLU A O 1
ATOM 695 N N . ASP A 1 88 ? -10.849 1.451 8.593 1.00 96.75 88 ASP A N 1
ATOM 696 C CA . ASP A 1 88 ? -11.090 0.030 8.316 1.00 96.75 88 ASP A CA 1
ATOM 697 C C . ASP A 1 88 ? -9.991 -0.851 8.915 1.00 96.75 88 ASP A C 1
ATOM 699 O O . ASP A 1 88 ? -10.284 -1.855 9.565 1.00 96.75 88 ASP A O 1
ATOM 703 N N . PHE A 1 89 ? -8.727 -0.436 8.786 1.00 95.50 89 PHE A N 1
ATOM 704 C CA . PHE A 1 89 ? -7.601 -1.120 9.421 1.00 95.50 89 PHE A CA 1
ATOM 705 C C . PHE A 1 89 ? -7.736 -1.171 10.951 1.00 95.50 89 PHE A C 1
ATOM 707 O O . PHE A 1 89 ? -7.572 -2.228 11.560 1.00 95.50 89 PHE A O 1
ATOM 714 N N . MET A 1 90 ? -8.080 -0.052 11.593 1.00 94.62 90 MET A N 1
ATOM 715 C CA . MET A 1 90 ? -8.285 -0.010 13.045 1.00 94.62 90 MET A CA 1
ATOM 716 C C . MET A 1 90 ? -9.479 -0.873 13.468 1.00 94.62 90 MET A C 1
ATOM 718 O O . MET A 1 90 ? -9.399 -1.596 14.462 1.00 94.62 90 MET A O 1
ATOM 722 N N . ASN A 1 91 ? -10.557 -0.875 12.687 1.00 95.75 91 ASN A N 1
ATOM 723 C CA . ASN A 1 91 ? -11.694 -1.754 12.921 1.00 95.75 91 ASN A CA 1
ATOM 724 C C . ASN A 1 91 ? -11.285 -3.230 12.826 1.00 95.75 91 ASN A C 1
ATOM 726 O O . ASN A 1 91 ? -11.730 -4.017 13.655 1.00 95.75 91 ASN A O 1
ATOM 730 N N . MET A 1 92 ? -10.393 -3.624 11.914 1.00 93.00 92 MET A N 1
ATOM 731 C CA . MET A 1 92 ? -9.878 -5.003 11.859 1.00 93.00 92 MET A CA 1
ATOM 732 C C . MET A 1 92 ? -9.113 -5.409 13.128 1.00 93.00 92 MET A C 1
ATOM 734 O O . MET A 1 92 ? -9.196 -6.563 13.544 1.00 93.00 92 MET A O 1
ATOM 738 N N . LEU A 1 93 ? -8.378 -4.482 13.750 1.00 90.56 93 LEU A N 1
ATOM 739 C CA . LEU A 1 93 ? -7.580 -4.758 14.951 1.00 90.56 93 LEU A CA 1
ATOM 740 C C . LEU A 1 93 ? -8.404 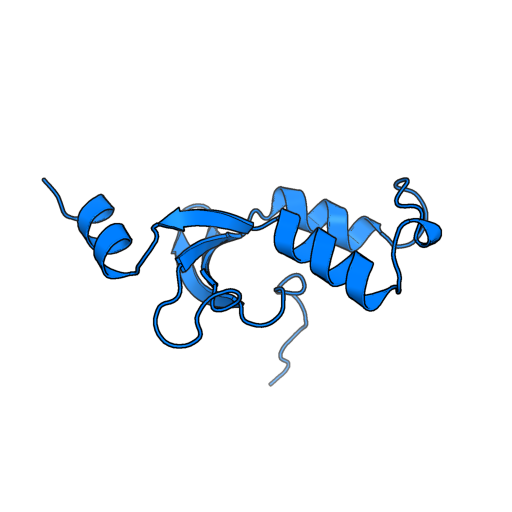-4.770 16.244 1.00 90.56 93 LEU A C 1
ATOM 742 O O . LEU A 1 93 ? -8.083 -5.513 17.171 1.00 90.56 93 LEU A O 1
ATOM 746 N N . TYR A 1 94 ? -9.434 -3.926 16.322 1.00 90.00 94 TYR A N 1
ATOM 747 C CA . TYR A 1 94 ? -10.153 -3.651 17.570 1.00 90.00 94 TYR A CA 1
ATOM 748 C C . TYR A 1 94 ? -11.623 -4.079 17.566 1.00 90.00 94 TYR A C 1
ATOM 750 O O . TYR A 1 94 ? -12.280 -3.959 18.602 1.00 90.00 94 TYR A O 1
ATOM 758 N N . SER A 1 95 ? -12.145 -4.621 16.462 1.00 72.00 95 SER A N 1
ATOM 759 C CA . SER A 1 95 ? -13.465 -5.264 16.457 1.00 72.00 95 SER A CA 1
ATOM 760 C C . SER A 1 95 ? -13.374 -6.620 17.160 1.00 72.00 95 SER A C 1
ATOM 762 O O . SER A 1 95 ? -13.073 -7.639 16.541 1.00 72.00 95 SER A O 1
ATOM 764 N N . SER A 1 96 ? -13.587 -6.605 18.478 1.00 56.59 96 SER A N 1
ATOM 765 C CA . SER A 1 96 ? -13.864 -7.785 19.313 1.00 56.59 96 SER A CA 1
ATOM 766 C C . SER A 1 96 ? -15.362 -7.985 19.498 1.00 56.59 96 SER A C 1
ATOM 768 O O . SER A 1 96 ? -16.063 -6.968 19.706 1.00 56.59 96 SER A O 1
#

Nearest PDB structures (foldseek):
  4xg3-assembly1_A  TM=5.126E-01  e=4.025E+00  Homo sapiens
  8hv5-assembly1_A  TM=5.053E-01  e=7.135E+00  Homo sapiens
  8hv1-assembly1_A  TM=5.366E-01  e=8.103E+00  Homo sapiens

pLDDT: mean 79.62, std 17.05, range [34.78, 98.06]

Mean predicted aligned error: 7.65 Å

Solvent-accessible surface area (backbone atoms only — not comparable to full-atom values): 5841 Å² total; per-residue (Å²): 133,84,80,73,86,73,69,73,74,68,33,85,59,52,45,75,80,48,67,50,99,88,68,39,41,30,24,39,37,32,78,90,33,86,88,62,30,27,30,28,33,46,42,68,74,52,45,55,61,60,74,45,65,81,80,80,75,83,76,62,64,83,83,36,98,38,70,72,54,47,49,45,51,53,38,48,66,23,50,39,87,73,28,75,28,65,66,55,45,50,46,69,75,64,70,122

Radius of gyration: 15.08 Å; Cα contacts (8 Å, |Δi|>4): 118; chains: 1; bounding box: 38×24×43 Å